Protein AF-A0A9P6KCV8-F1 (afdb_monomer)

Organism: NCBI:txid979761

pLDDT: mean 86.3, std 19.33, range [32.94, 97.75]

Radius of gyration: 17.25 Å; Cα contacts (8 Å, |Δi|>4): 47; chains: 1; bounding box: 31×24×45 Å

Mean predicted aligned error: 9.11 Å

Structure (mmCIF, N/CA/C/O backbone):
data_AF-A0A9P6KCV8-F1
#
_entry.id   AF-A0A9P6KCV8-F1
#
loop_
_atom_site.group_PDB
_atom_site.id
_atom_site.type_symbol
_atom_site.label_atom_id
_atom_site.label_alt_id
_atom_site.label_comp_id
_atom_site.label_asym_id
_atom_site.label_entity_id
_atom_site.label_seq_id
_atom_site.pdbx_PDB_ins_code
_atom_site.Cartn_x
_atom_site.Cartn_y
_atom_site.Cartn_z
_atom_site.occupancy
_atom_site.B_iso_or_equiv
_atom_site.auth_seq_id
_atom_site.auth_comp_id
_atom_site.auth_asym_id
_atom_site.auth_atom_id
_atom_site.pdbx_PDB_model_num
ATOM 1 N N . LEU A 1 1 ? 12.569 2.808 -3.506 1.00 89.75 1 LEU A N 1
ATOM 2 C CA . LEU A 1 1 ? 11.343 2.604 -2.694 1.00 89.75 1 LEU A CA 1
ATOM 3 C C . LEU A 1 1 ? 10.735 1.204 -2.864 1.00 89.75 1 LEU A C 1
ATOM 5 O O . LEU A 1 1 ? 10.807 0.427 -1.924 1.00 89.75 1 LEU A O 1
ATOM 9 N N . ALA A 1 2 ? 10.225 0.809 -4.041 1.00 93.81 2 ALA A N 1
ATOM 10 C CA . ALA A 1 2 ? 9.594 -0.517 -4.225 1.00 93.81 2 ALA A CA 1
ATOM 11 C C . ALA A 1 2 ? 10.538 -1.716 -4.009 1.00 93.81 2 ALA A C 1
ATOM 13 O O . ALA A 1 2 ? 10.116 -2.752 -3.500 1.00 93.81 2 ALA A O 1
ATOM 14 N N . GLY A 1 3 ? 11.824 -1.566 -4.344 1.00 96.75 3 GLY A N 1
ATOM 15 C CA . GLY A 1 3 ? 12.848 -2.563 -4.020 1.00 96.75 3 GLY A CA 1
ATOM 16 C C . GLY A 1 3 ? 13.036 -2.758 -2.511 1.00 96.75 3 GLY A C 1
ATOM 17 O O . GLY A 1 3 ? 13.176 -3.892 -2.067 1.00 96.75 3 GLY A O 1
ATOM 18 N N . ASN A 1 4 ? 12.954 -1.685 -1.715 1.00 95.19 4 ASN A N 1
ATOM 19 C CA . ASN A 1 4 ? 13.037 -1.772 -0.252 1.00 95.19 4 ASN A CA 1
ATOM 20 C C . ASN A 1 4 ? 11.812 -2.509 0.293 1.00 95.19 4 ASN A C 1
ATOM 22 O O . ASN A 1 4 ? 11.972 -3.519 0.962 1.00 95.19 4 ASN A O 1
ATOM 26 N N . ALA A 1 5 ? 10.606 -2.126 -0.144 1.00 94.12 5 ALA A N 1
ATOM 27 C CA . ALA A 1 5 ? 9.378 -2.826 0.232 1.00 94.12 5 ALA A CA 1
ATOM 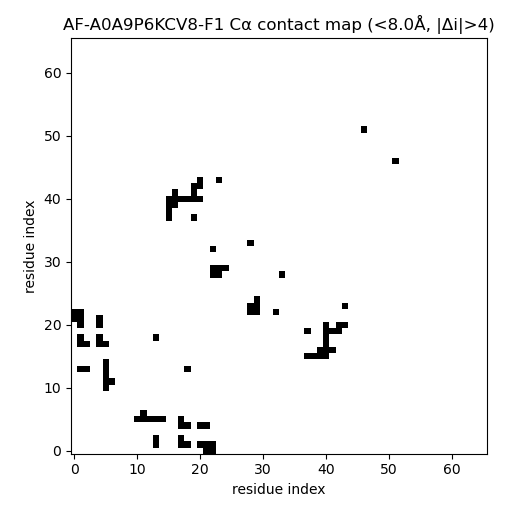28 C C . ALA A 1 5 ? 9.409 -4.326 -0.134 1.00 94.12 5 ALA A C 1
ATOM 30 O O . ALA A 1 5 ? 8.886 -5.155 0.610 1.00 94.12 5 ALA A O 1
ATOM 31 N N . ALA A 1 6 ? 10.031 -4.700 -1.259 1.00 96.38 6 ALA A N 1
ATOM 32 C CA . ALA A 1 6 ? 10.227 -6.103 -1.622 1.00 96.38 6 ALA A CA 1
ATOM 33 C C . ALA A 1 6 ? 11.165 -6.830 -0.647 1.00 96.38 6 ALA A C 1
ATOM 35 O O . ALA A 1 6 ? 10.842 -7.927 -0.186 1.00 96.38 6 ALA A O 1
ATOM 36 N N . ARG A 1 7 ? 12.289 -6.195 -0.296 1.00 96.50 7 ARG A N 1
ATOM 37 C CA . ARG A 1 7 ? 13.261 -6.714 0.674 1.00 96.50 7 ARG A CA 1
ATOM 38 C C . ARG A 1 7 ? 12.654 -6.861 2.069 1.00 96.50 7 ARG A C 1
ATOM 40 O O . ARG A 1 7 ? 12.844 -7.909 2.678 1.00 96.50 7 ARG A O 1
ATOM 47 N N . ASP A 1 8 ? 11.861 -5.891 2.521 1.00 94.00 8 ASP A N 1
ATOM 48 C CA . ASP A 1 8 ? 11.162 -5.925 3.815 1.00 94.00 8 ASP A CA 1
ATOM 49 C C . ASP A 1 8 ? 10.160 -7.086 3.877 1.00 94.00 8 ASP A C 1
ATOM 51 O O . ASP A 1 8 ? 10.026 -7.770 4.889 1.00 94.00 8 ASP A O 1
ATOM 55 N N . ASN A 1 9 ? 9.517 -7.387 2.744 1.00 92.44 9 ASN A N 1
ATOM 56 C CA . ASN A 1 9 ? 8.647 -8.553 2.583 1.00 92.44 9 ASN A CA 1
ATOM 57 C C . ASN A 1 9 ? 9.419 -9.858 2.300 1.00 92.44 9 ASN A C 1
ATOM 59 O O . ASN A 1 9 ? 8.802 -10.861 1.939 1.00 92.44 9 ASN A O 1
ATOM 63 N N . LYS A 1 10 ? 10.751 -9.865 2.456 1.00 95.69 10 LYS A N 1
ATOM 64 C CA . LYS A 1 10 ? 11.647 -11.014 2.231 1.00 95.69 10 LYS A CA 1
ATOM 65 C C . LYS A 1 10 ? 11.520 -11.619 0.825 1.00 95.69 10 LYS A C 1
ATOM 67 O O . LYS A 1 10 ? 11.656 -12.827 0.642 1.00 95.69 10 LYS A O 1
ATOM 72 N N . LYS A 1 11 ? 11.248 -10.788 -0.187 1.00 95.31 11 LYS A N 1
ATOM 73 C CA . LYS A 1 11 ? 11.107 -11.195 -1.593 1.00 95.31 11 LYS A CA 1
ATOM 74 C C . LYS A 1 11 ? 12.199 -10.571 -2.456 1.00 95.31 11 LYS A C 1
ATOM 76 O O . LYS A 1 11 ? 12.487 -9.384 -2.355 1.00 95.31 11 LYS A O 1
ATOM 81 N N . SER A 1 12 ? 12.762 -11.368 -3.365 1.00 94.50 12 SER A N 1
ATOM 82 C CA . SER A 1 12 ? 13.757 -10.907 -4.347 1.00 94.50 12 SER A CA 1
ATOM 83 C C . SER A 1 12 ? 13.131 -10.224 -5.568 1.00 94.50 12 SER A C 1
ATOM 85 O O . SER A 1 12 ? 13.767 -9.387 -6.202 1.00 94.50 12 SER A O 1
ATOM 87 N N . ARG A 1 13 ? 11.873 -10.555 -5.898 1.00 97.62 13 ARG A N 1
ATOM 88 C CA . ARG A 1 13 ? 11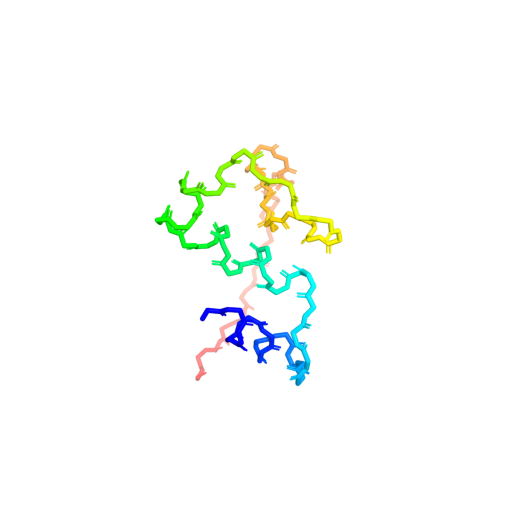.133 -9.987 -7.033 1.00 97.62 13 ARG A CA 1
ATOM 89 C C . ARG A 1 13 ? 10.138 -8.923 -6.573 1.00 97.62 13 ARG A C 1
ATOM 91 O O . ARG A 1 13 ? 9.368 -9.132 -5.634 1.00 97.62 13 ARG A O 1
ATOM 98 N N . ILE A 1 14 ? 10.105 -7.806 -7.294 1.00 97.25 14 ILE A N 1
ATOM 99 C CA . ILE A 1 14 ? 9.096 -6.758 -7.121 1.00 97.25 14 ILE A CA 1
ATOM 100 C C . ILE A 1 14 ? 7.757 -7.251 -7.689 1.00 97.25 14 ILE A C 1
ATOM 102 O O . ILE A 1 14 ? 7.695 -7.717 -8.823 1.00 97.25 14 ILE A O 1
ATOM 106 N N . ILE A 1 15 ? 6.689 -7.155 -6.895 1.00 97.00 15 ILE A N 1
ATOM 107 C CA . ILE A 1 15 ? 5.308 -7.462 -7.300 1.00 97.00 15 ILE A CA 1
ATOM 108 C C . ILE A 1 15 ? 4.438 -6.202 -7.155 1.00 97.00 15 ILE A C 1
ATOM 110 O O . ILE A 1 15 ? 4.860 -5.267 -6.466 1.00 97.00 15 ILE A O 1
ATOM 114 N N . PRO A 1 16 ? 3.214 -6.162 -7.718 1.00 97.62 16 PRO A N 1
ATOM 115 C CA . PRO A 1 16 ? 2.362 -4.970 -7.659 1.00 97.62 16 PRO A CA 1
ATOM 116 C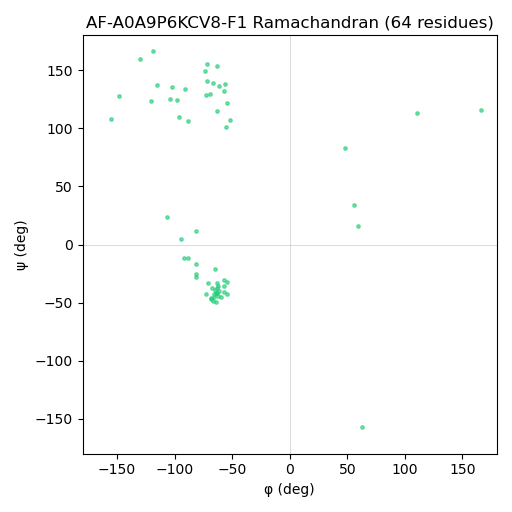 C . PRO A 1 16 ? 2.099 -4.442 -6.240 1.00 97.62 16 PRO A C 1
ATOM 118 O O . PRO A 1 16 ? 2.059 -3.233 -6.023 1.00 97.62 16 PRO A O 1
ATOM 121 N N . ARG A 1 17 ? 2.042 -5.328 -5.236 1.00 97.06 17 ARG A N 1
ATOM 122 C CA . ARG A 1 17 ? 1.960 -4.940 -3.819 1.00 97.06 17 ARG A CA 1
ATOM 123 C C . ARG A 1 17 ? 3.116 -4.044 -3.365 1.00 97.06 17 ARG A C 1
ATOM 125 O O . ARG A 1 17 ? 2.892 -3.096 -2.622 1.00 97.06 17 ARG A O 1
ATOM 132 N N . HIS A 1 18 ? 4.343 -4.322 -3.798 1.00 97.31 18 HIS A N 1
ATOM 133 C CA . HIS A 1 18 ? 5.514 -3.533 -3.405 1.00 97.31 18 HIS A CA 1
ATOM 134 C C . HIS A 1 18 ? 5.503 -2.144 -4.056 1.00 97.31 18 HIS A C 1
ATOM 136 O O . HIS A 1 18 ? 5.942 -1.182 -3.432 1.00 97.31 18 HIS A O 1
ATOM 142 N N . LEU A 1 19 ? 4.966 -2.033 -5.279 1.00 96.38 19 LEU A N 1
ATOM 143 C CA . LEU A 1 19 ? 4.742 -0.744 -5.940 1.00 96.38 19 LEU A CA 1
ATOM 144 C C . LEU A 1 19 ? 3.721 0.086 -5.161 1.00 96.38 19 LEU A C 1
ATOM 146 O O . LEU A 1 19 ? 4.003 1.225 -4.809 1.00 96.38 19 LEU A O 1
ATOM 150 N N . GLN A 1 20 ? 2.578 -0.514 -4.818 1.00 96.56 20 GLN A N 1
ATOM 151 C CA . GLN A 1 20 ? 1.541 0.158 -4.038 1.00 96.56 20 GLN A CA 1
ATOM 152 C C . GLN A 1 20 ? 2.063 0.620 -2.673 1.00 96.56 20 GLN A C 1
ATOM 154 O O . GLN A 1 20 ? 1.822 1.759 -2.291 1.00 96.56 20 GLN A O 1
ATOM 159 N N . LEU A 1 21 ? 2.799 -0.228 -1.946 1.00 96.25 21 LEU A N 1
ATOM 160 C CA . LEU A 1 21 ? 3.388 0.155 -0.661 1.00 96.25 21 LEU A CA 1
ATOM 161 C C . LEU A 1 21 ? 4.390 1.301 -0.823 1.00 96.25 21 LEU A C 1
ATOM 163 O O . LEU A 1 21 ? 4.345 2.247 -0.050 1.00 96.25 21 LEU A O 1
ATOM 167 N N . ALA A 1 22 ? 5.258 1.254 -1.830 1.00 96.25 22 ALA A N 1
ATOM 168 C CA . ALA A 1 22 ? 6.227 2.317 -2.066 1.00 96.25 22 ALA A CA 1
ATOM 169 C C . ALA A 1 22 ? 5.579 3.657 -2.430 1.00 96.25 22 ALA A C 1
ATOM 171 O O . ALA A 1 22 ? 6.019 4.684 -1.937 1.00 96.25 22 ALA A O 1
ATOM 172 N N . ILE A 1 23 ? 4.542 3.640 -3.270 1.00 96.00 23 ILE A N 1
ATOM 173 C CA . ILE A 1 23 ? 3.858 4.853 -3.732 1.00 96.00 23 ILE A CA 1
ATOM 174 C C . ILE A 1 23 ? 3.006 5.456 -2.621 1.00 96.00 23 ILE A C 1
ATOM 176 O O . ILE A 1 23 ? 2.994 6.663 -2.452 1.00 96.00 23 ILE A O 1
ATOM 180 N N . ARG A 1 24 ? 2.283 4.633 -1.854 1.00 95.38 24 ARG A N 1
ATOM 181 C CA . ARG A 1 24 ?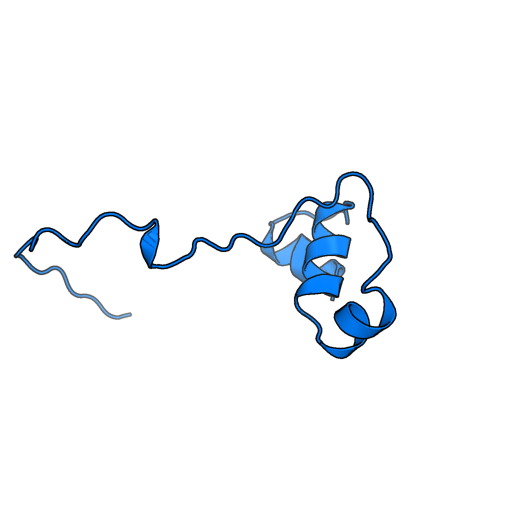 1.354 5.127 -0.828 1.00 95.38 24 ARG A CA 1
ATOM 182 C C . ARG A 1 24 ? 2.034 5.510 0.493 1.00 95.38 24 ARG A C 1
ATOM 184 O O . ARG A 1 24 ? 1.409 6.207 1.280 1.00 95.38 24 ARG A O 1
ATOM 191 N N . ASN A 1 25 ? 3.272 5.067 0.735 1.00 94.44 25 ASN A N 1
ATOM 192 C CA . ASN A 1 25 ? 4.086 5.524 1.874 1.00 94.44 25 ASN A CA 1
ATOM 193 C C . ASN A 1 25 ? 4.918 6.779 1.563 1.00 94.44 25 ASN A C 1
ATOM 195 O O . ASN A 1 25 ? 5.493 7.353 2.480 1.00 94.44 25 ASN A O 1
ATOM 199 N N . ASP A 1 26 ? 5.011 7.184 0.297 1.00 96.62 26 ASP A N 1
ATOM 200 C CA . ASP A 1 26 ? 5.748 8.372 -0.120 1.00 96.62 26 ASP A CA 1
ATOM 201 C C . ASP A 1 26 ? 4.764 9.502 -0.443 1.00 96.62 26 ASP A C 1
ATOM 203 O O . ASP A 1 26 ? 3.831 9.318 -1.225 1.00 96.62 26 ASP A O 1
ATOM 207 N N . GLU A 1 27 ? 4.927 10.659 0.194 1.00 95.56 27 GLU A N 1
ATOM 208 C CA . GLU A 1 27 ? 3.952 11.750 0.105 1.00 95.56 27 GLU A CA 1
ATOM 209 C C . GLU A 1 27 ? 3.861 12.334 -1.313 1.00 95.56 27 GLU A C 1
ATOM 211 O O . GLU A 1 27 ? 2.761 12.555 -1.833 1.00 95.56 27 GLU A O 1
ATOM 216 N N . GLU A 1 28 ? 5.008 12.525 -1.966 1.00 97.75 28 GLU A N 1
ATOM 217 C CA . GLU A 1 28 ? 5.092 13.115 -3.301 1.00 97.75 28 GLU A CA 1
ATOM 218 C C . GLU A 1 28 ? 4.495 12.174 -4.349 1.00 97.75 28 GLU A C 1
ATOM 220 O O . GLU A 1 28 ? 3.648 12.580 -5.152 1.00 97.75 28 GLU A O 1
ATOM 225 N N . LEU A 1 29 ? 4.869 10.892 -4.305 1.00 96.62 29 LEU A N 1
ATOM 226 C CA . LEU A 1 29 ? 4.341 9.880 -5.217 1.00 96.62 29 LEU A CA 1
ATOM 227 C C . LEU A 1 29 ? 2.857 9.604 -4.974 1.00 96.62 29 LEU A C 1
ATOM 229 O O . LEU A 1 29 ? 2.114 9.409 -5.939 1.00 96.62 29 LEU A O 1
ATOM 233 N N . ASN A 1 30 ? 2.398 9.610 -3.721 1.00 96.38 30 ASN A N 1
ATOM 234 C CA . ASN A 1 30 ? 0.985 9.428 -3.404 1.00 96.38 30 ASN A CA 1
ATOM 235 C C . ASN A 1 30 ? 0.134 10.583 -3.945 1.00 96.38 30 ASN A C 1
ATOM 237 O O . ASN A 1 30 ? -0.957 10.341 -4.460 1.00 96.38 30 ASN A O 1
ATOM 241 N N . LYS A 1 31 ? 0.630 11.824 -3.869 1.00 97.12 31 LYS A N 1
ATOM 242 C CA . LYS A 1 31 ? -0.050 12.989 -4.446 1.00 97.12 31 LYS A CA 1
ATOM 243 C C . LYS A 1 31 ? -0.051 12.937 -5.972 1.00 97.12 31 LYS A C 1
ATOM 245 O O . LYS A 1 31 ? -1.099 13.132 -6.585 1.00 97.12 31 LYS A O 1
ATOM 250 N N . LEU A 1 32 ? 1.094 12.627 -6.579 1.00 97.56 32 LEU A N 1
ATOM 251 C CA . LEU A 1 32 ? 1.240 12.527 -8.032 1.00 97.56 32 LEU A CA 1
ATOM 252 C C . LEU A 1 32 ? 0.345 11.431 -8.633 1.00 97.56 32 LEU A C 1
ATOM 254 O O . LEU A 1 32 ? -0.262 11.628 -9.682 1.00 97.56 32 LEU A O 1
ATOM 258 N N . LEU A 1 33 ? 0.237 10.282 -7.959 1.00 96.81 33 LEU A N 1
ATOM 259 C CA . LEU A 1 33 ? -0.505 9.103 -8.418 1.00 96.81 33 LEU A CA 1
ATOM 260 C C . LEU A 1 33 ? -1.822 8.892 -7.653 1.00 96.81 33 LEU A C 1
ATOM 262 O O . LEU A 1 33 ? -2.346 7.776 -7.604 1.00 96.81 33 LEU A O 1
ATOM 266 N N . GLY A 1 34 ? -2.384 9.955 -7.069 1.00 94.25 34 GLY A N 1
ATOM 267 C CA . GLY A 1 34 ? -3.555 9.878 -6.190 1.00 94.25 34 GLY A CA 1
ATOM 268 C C . GLY A 1 34 ? -4.755 9.178 -6.831 1.00 94.25 34 GLY A C 1
ATOM 269 O O . GLY A 1 34 ? -5.364 8.306 -6.210 1.00 94.25 34 GLY A O 1
ATOM 270 N N . HIS A 1 35 ? -5.021 9.489 -8.103 1.00 96.19 35 HIS A N 1
ATOM 271 C CA . HIS A 1 35 ? -6.147 8.963 -8.885 1.00 96.19 35 HIS A CA 1
ATOM 272 C C . HIS A 1 35 ? -5.804 7.731 -9.738 1.00 96.19 35 HIS A C 1
ATOM 274 O O . HIS A 1 35 ? -6.641 7.254 -10.502 1.00 96.19 35 HIS A O 1
ATOM 280 N N . VAL A 1 36 ? -4.585 7.197 -9.624 1.00 97.38 36 VAL A N 1
ATOM 281 C CA . VAL A 1 36 ? -4.165 6.005 -10.368 1.00 97.38 36 VAL A CA 1
ATOM 282 C C . VAL A 1 36 ? -4.468 4.750 -9.551 1.00 97.38 36 VAL A C 1
ATOM 284 O O . VAL A 1 36 ? -4.157 4.658 -8.359 1.00 97.38 36 VAL A O 1
ATOM 287 N N . THR A 1 37 ? -5.055 3.751 -10.210 1.00 96.19 37 THR A N 1
ATOM 288 C CA . THR A 1 37 ? -5.311 2.435 -9.614 1.00 96.19 37 THR A CA 1
ATOM 289 C C . THR A 1 37 ? -4.217 1.458 -10.022 1.00 96.19 37 THR A C 1
ATOM 291 O O . THR A 1 37 ? -3.992 1.227 -11.207 1.00 96.19 37 THR A O 1
ATOM 294 N N . ILE A 1 38 ? -3.562 0.842 -9.038 1.00 95.19 38 ILE A N 1
ATOM 295 C CA . ILE A 1 38 ? -2.566 -0.208 -9.273 1.00 95.19 38 ILE A CA 1
ATOM 296 C C . ILE A 1 38 ? -3.249 -1.565 -9.125 1.00 95.19 38 ILE A C 1
ATOM 298 O O . ILE A 1 38 ? -3.611 -1.979 -8.019 1.00 95.19 38 ILE A O 1
ATOM 302 N N . ALA A 1 39 ? -3.418 -2.273 -10.242 1.00 97.50 39 ALA A N 1
ATOM 303 C CA . ALA A 1 39 ? -3.962 -3.626 -10.237 1.00 97.50 39 ALA A CA 1
ATOM 304 C C . ALA A 1 39 ? -3.122 -4.545 -9.330 1.00 97.50 39 ALA A C 1
ATOM 306 O O . ALA A 1 39 ? -1.895 -4.475 -9.333 1.00 97.50 39 ALA A O 1
ATOM 307 N N . GLN A 1 40 ? -3.779 -5.404 -8.541 1.00 96.75 40 GLN A N 1
ATOM 308 C CA . GLN A 1 40 ? -3.127 -6.325 -7.589 1.00 96.75 40 GLN A CA 1
ATOM 309 C C . GLN A 1 40 ? -2.261 -5.639 -6.501 1.00 96.75 40 GLN A C 1
ATOM 311 O O . GLN A 1 40 ? -1.449 -6.289 -5.841 1.00 96.75 40 GLN A O 1
ATOM 316 N N . GLY A 1 41 ? -2.417 -4.326 -6.285 1.00 94.50 41 GLY A N 1
ATOM 317 C CA . GLY A 1 41 ? -1.647 -3.569 -5.291 1.00 94.50 41 GLY A CA 1
ATOM 318 C C . GLY A 1 41 ? -2.169 -3.672 -3.851 1.00 94.50 41 GLY A C 1
ATOM 319 O O . GLY A 1 41 ? -1.398 -3.552 -2.896 1.00 94.50 41 GLY A O 1
ATOM 320 N N . GLY A 1 42 ? -3.471 -3.906 -3.666 1.00 95.69 42 GLY A N 1
ATOM 321 C CA . GLY A 1 42 ? -4.130 -3.834 -2.354 1.00 95.69 42 GLY A CA 1
ATOM 322 C C . GLY A 1 42 ? -4.072 -2.429 -1.728 1.00 95.69 42 GLY A C 1
ATOM 323 O O . GLY A 1 42 ? -3.891 -1.431 -2.422 1.00 95.69 42 GLY A O 1
ATOM 324 N N . VAL A 1 43 ? -4.192 -2.339 -0.399 1.00 95.12 43 VAL A N 1
ATOM 325 C CA . VAL A 1 43 ? -4.196 -1.065 0.360 1.00 95.12 43 VAL A CA 1
ATOM 326 C C . VAL A 1 43 ? -3.224 -1.081 1.540 1.00 95.12 43 VAL A C 1
ATOM 328 O O . VAL A 1 43 ? -2.822 -2.165 1.968 1.00 95.12 43 VAL A O 1
ATOM 331 N N . LEU A 1 44 ? -2.816 0.079 2.062 1.00 92.56 44 LEU A N 1
ATOM 332 C CA . LEU A 1 44 ? -2.032 0.108 3.301 1.00 92.56 44 LEU A CA 1
ATOM 333 C C . LEU A 1 44 ? -2.852 -0.499 4.454 1.00 92.56 44 LEU A C 1
ATOM 335 O O . LEU A 1 44 ? -4.036 -0.181 4.570 1.00 92.5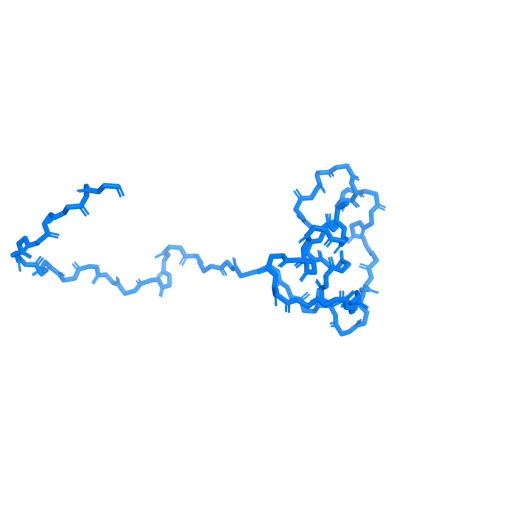6 44 LEU A O 1
ATOM 339 N N . PRO A 1 45 ? -2.258 -1.356 5.303 1.00 93.12 45 PRO A N 1
ATOM 340 C CA . PRO A 1 45 ? -2.919 -1.801 6.522 1.00 93.12 45 PRO A CA 1
ATOM 341 C C . PRO A 1 45 ? -3.156 -0.604 7.447 1.00 93.12 45 PRO A C 1
ATOM 343 O O . PRO A 1 45 ? -2.205 0.011 7.918 1.00 93.12 45 PRO A O 1
ATOM 346 N N . ASN A 1 46 ? -4.419 -0.271 7.686 1.00 93.75 46 ASN A N 1
ATOM 347 C CA . ASN A 1 46 ? -4.824 0.763 8.629 1.00 93.75 46 ASN A CA 1
ATOM 348 C C . ASN A 1 46 ? -6.180 0.381 9.230 1.00 93.75 46 ASN A C 1
ATOM 350 O O . ASN A 1 46 ? -7.115 0.080 8.4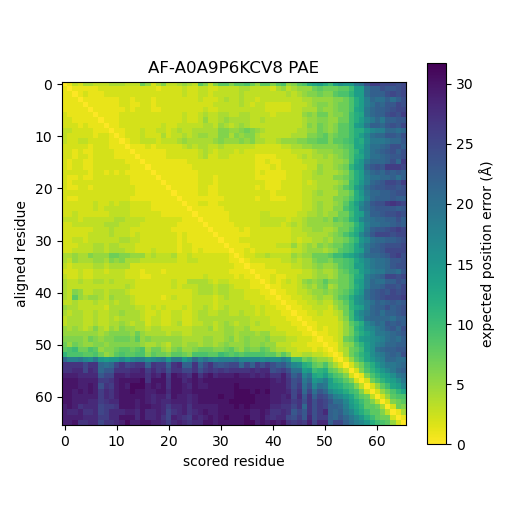87 1.00 93.75 46 ASN A O 1
ATOM 354 N N . ILE A 1 47 ? -6.284 0.381 10.557 1.00 94.56 47 ILE A N 1
ATOM 355 C CA . ILE A 1 47 ? -7.529 0.108 11.284 1.00 94.56 47 ILE A CA 1
ATOM 356 C C . ILE A 1 47 ? -7.828 1.346 12.120 1.00 94.56 47 ILE A C 1
ATOM 358 O O . ILE A 1 47 ? -6.995 1.758 12.917 1.00 94.56 47 ILE A O 1
ATOM 362 N N . HIS A 1 48 ? -9.007 1.938 11.929 1.00 94.56 48 HIS A N 1
ATOM 363 C CA . HIS A 1 48 ? -9.419 3.108 12.700 1.00 94.56 48 HIS A CA 1
ATOM 364 C C . HIS A 1 48 ? -9.632 2.735 14.175 1.00 94.56 48 HIS A C 1
ATOM 366 O O . HIS A 1 48 ? -10.235 1.701 14.465 1.00 94.56 48 HIS A O 1
ATOM 372 N N . ASP A 1 49 ? -9.203 3.591 15.104 1.00 92.8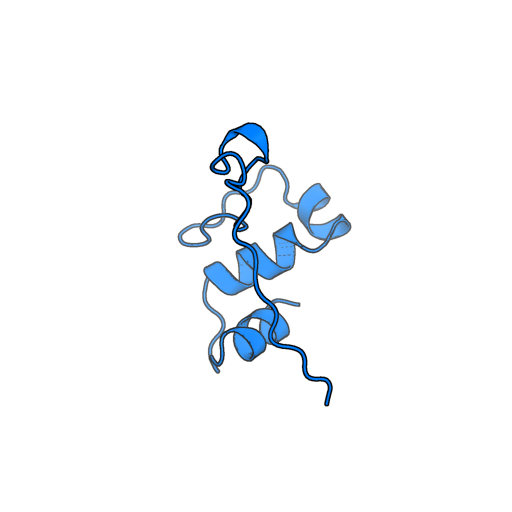8 49 ASP A N 1
ATOM 373 C CA . ASP A 1 49 ? -9.209 3.298 16.546 1.00 92.88 49 ASP A CA 1
ATOM 374 C C . ASP A 1 49 ? -10.594 2.942 17.100 1.00 92.88 49 ASP A C 1
ATOM 376 O O . ASP A 1 49 ? -10.716 2.130 18.015 1.00 92.88 49 ASP A O 1
ATOM 380 N N . SER A 1 50 ? -11.661 3.498 16.519 1.00 94.38 50 SER A N 1
ATOM 381 C CA . SER A 1 50 ? -13.042 3.173 16.907 1.00 94.38 50 SER A CA 1
ATOM 382 C C . SER A 1 50 ? -13.444 1.723 16.623 1.00 94.38 50 SER A C 1
ATOM 384 O O . SER A 1 50 ? -14.411 1.236 17.206 1.00 94.38 50 SER A O 1
ATOM 386 N N . LEU A 1 51 ? -12.734 1.050 15.716 1.00 93.50 51 LEU A N 1
ATOM 387 C CA . LEU A 1 51 ? -12.964 -0.342 15.336 1.00 93.50 51 LEU A CA 1
ATOM 388 C C . LEU A 1 51 ? -12.117 -1.308 16.168 1.00 93.50 51 LEU A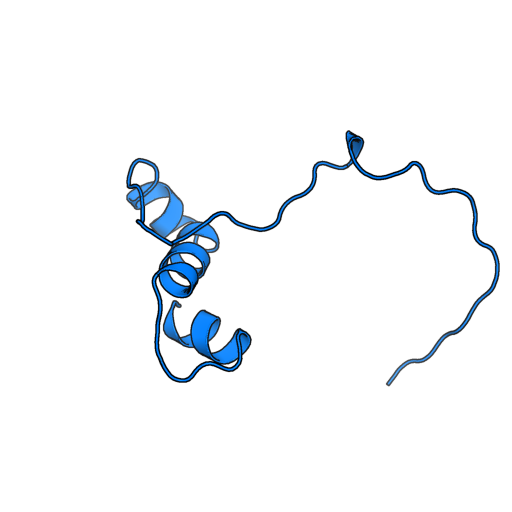 C 1
ATOM 390 O O . LEU A 1 51 ? -12.342 -2.518 16.117 1.00 93.50 51 LEU A O 1
ATOM 394 N N . LEU A 1 52 ? -11.145 -0.798 16.929 1.00 90.94 52 LEU A N 1
ATOM 395 C CA . LEU A 1 52 ? -10.372 -1.627 17.836 1.00 90.94 52 LEU A CA 1
ATOM 396 C C . LEU A 1 52 ? -11.247 -2.039 19.027 1.00 90.94 52 LEU A C 1
ATOM 398 O O . LEU A 1 52 ? -12.025 -1.233 19.550 1.00 90.94 52 LEU A O 1
ATOM 402 N N . PRO A 1 53 ? -11.125 -3.290 19.502 1.00 91.56 53 PRO A N 1
ATOM 403 C CA . PRO A 1 53 ? -11.813 -3.705 20.712 1.00 91.56 53 PRO A CA 1
ATOM 404 C C . PRO A 1 53 ? -11.396 -2.790 21.868 1.00 91.56 53 PRO A C 1
ATOM 406 O O . PRO A 1 53 ? -10.206 -2.547 22.090 1.00 91.56 53 PRO A O 1
ATOM 409 N N . LYS A 1 54 ? -12.376 -2.284 22.628 1.00 80.94 54 LYS A N 1
ATOM 410 C CA . LYS A 1 54 ? -12.106 -1.496 23.838 1.00 80.94 54 LYS A CA 1
ATOM 411 C C . LYS A 1 54 ? -11.195 -2.323 24.746 1.00 80.94 54 LYS A C 1
ATOM 413 O O . LYS A 1 54 ? -11.557 -3.440 25.111 1.00 80.94 54 LYS A O 1
ATOM 418 N N . LYS A 1 55 ? -10.011 -1.796 25.090 1.00 69.50 55 LYS A N 1
ATOM 419 C CA . LYS A 1 55 ? -9.053 -2.475 25.977 1.00 69.50 55 LYS A CA 1
ATOM 420 C C . LYS A 1 55 ? -9.763 -2.903 27.269 1.00 69.50 55 LYS A C 1
ATOM 422 O O . LYS A 1 55 ? -10.036 -2.070 28.129 1.00 69.50 55 LYS A O 1
ATOM 427 N N . ALA A 1 56 ? -10.015 -4.198 27.436 1.00 60.72 56 ALA A N 1
ATOM 428 C CA . ALA A 1 56 ? -10.171 -4.774 28.763 1.00 60.72 56 ALA A CA 1
ATOM 429 C C . ALA A 1 56 ? -8.785 -4.739 29.428 1.00 60.72 56 ALA A C 1
ATOM 431 O O . ALA A 1 56 ? -7.802 -5.155 28.812 1.00 60.72 56 ALA A O 1
ATOM 432 N N . LYS A 1 57 ? -8.681 -4.207 30.654 1.00 51.69 57 LYS A N 1
ATOM 433 C CA . LYS A 1 57 ? -7.439 -4.223 31.444 1.00 51.69 57 LYS A CA 1
ATOM 434 C C . LYS A 1 57 ? -6.947 -5.673 31.582 1.00 51.69 57 LYS A C 1
ATOM 436 O O . LYS A 1 57 ? -7.455 -6.410 32.420 1.00 51.69 57 LYS A O 1
ATOM 441 N N . LYS A 1 58 ? -5.951 -6.082 30.793 1.00 51.22 58 LYS A N 1
ATOM 442 C CA . LYS A 1 58 ? -5.106 -7.237 31.116 1.00 51.22 58 LYS A CA 1
ATOM 443 C C . LYS A 1 58 ? -3.948 -6.723 31.963 1.00 51.22 58 LYS A C 1
ATOM 445 O O . LYS A 1 58 ? -3.092 -5.998 31.465 1.00 51.22 58 LYS A O 1
ATOM 450 N N . GLY A 1 59 ? -3.994 -7.027 33.257 1.00 47.75 59 GLY A N 1
ATOM 451 C CA . GLY A 1 59 ? -2.860 -6.856 34.156 1.00 47.75 59 GLY A CA 1
ATOM 452 C C . GLY A 1 59 ? -1.773 -7.900 33.885 1.00 47.75 59 GLY A C 1
ATOM 453 O O . GLY A 1 59 ? -2.072 -8.988 33.396 1.00 47.75 59 GLY A O 1
ATOM 454 N N . GLY A 1 60 ? -0.537 -7.559 34.254 1.00 36.06 60 GLY A N 1
ATOM 455 C CA . GLY A 1 60 ? 0.572 -8.507 34.405 1.00 36.06 60 GLY A CA 1
ATOM 456 C C . GLY A 1 60 ? 1.675 -8.369 33.358 1.00 36.06 60 GLY A C 1
ATOM 457 O O . GLY A 1 60 ? 1.456 -8.625 32.182 1.00 36.06 60 GLY A O 1
ATOM 458 N N . ALA A 1 61 ? 2.853 -7.958 33.824 1.00 42.28 61 ALA A N 1
ATOM 459 C CA . ALA A 1 61 ? 4.084 -7.688 33.089 1.00 42.28 61 ALA A CA 1
ATOM 460 C C . ALA A 1 61 ? 4.708 -8.901 32.371 1.00 42.28 61 ALA A C 1
ATOM 462 O O . ALA A 1 61 ? 4.634 -10.022 32.865 1.00 42.28 61 ALA A O 1
ATOM 463 N N . ALA A 1 62 ? 5.459 -8.620 31.300 1.00 37.81 62 ALA A N 1
ATOM 464 C CA . ALA A 1 62 ? 6.792 -9.187 31.085 1.00 37.81 62 ALA A CA 1
ATOM 465 C C . ALA A 1 62 ? 7.601 -8.245 30.171 1.00 37.81 62 ALA A C 1
ATOM 467 O O . ALA A 1 62 ? 7.309 -8.074 28.991 1.00 37.81 62 ALA A O 1
ATOM 468 N N . SER A 1 63 ? 8.570 -7.586 30.791 1.00 48.78 63 SER A N 1
ATOM 469 C CA . SER A 1 63 ? 9.650 -6.769 30.241 1.00 48.78 63 SER A CA 1
ATOM 470 C C . SER A 1 63 ? 10.747 -7.610 29.580 1.00 48.78 63 SER A C 1
ATOM 472 O O . SER A 1 63 ? 11.020 -8.698 30.079 1.00 48.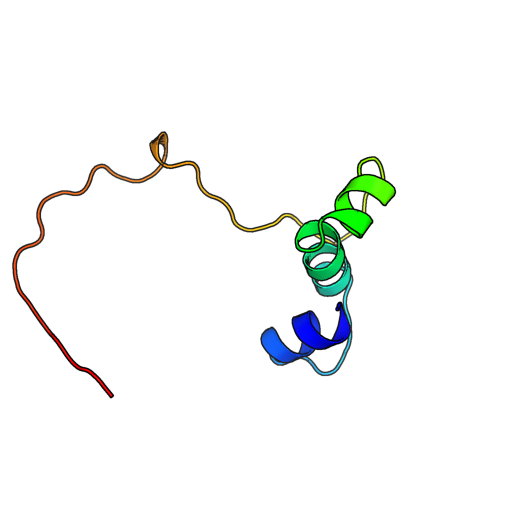78 63 SER A O 1
ATOM 474 N N . GLN A 1 64 ? 11.405 -7.048 28.556 1.00 43.25 64 GLN A N 1
ATOM 475 C CA . GLN A 1 64 ? 12.857 -7.063 28.231 1.00 43.25 64 GLN A CA 1
ATOM 476 C C . GLN A 1 64 ? 12.980 -6.559 26.775 1.00 43.25 64 GLN A C 1
ATOM 478 O O . GLN A 1 64 ? 12.310 -7.099 25.903 1.00 43.25 64 GLN A O 1
ATOM 483 N N . GLU A 1 65 ? 13.605 -5.429 26.424 1.00 32.94 65 GLU A N 1
ATOM 484 C CA . GLU A 1 65 ? 14.999 -4.979 26.626 1.00 32.94 65 GLU A CA 1
ATOM 485 C C . GLU A 1 65 ? 16.053 -6.030 26.238 1.00 32.94 65 GLU A C 1
ATOM 487 O O . GLU A 1 65 ? 16.550 -6.759 27.093 1.00 32.94 65 GLU A O 1
ATOM 492 N N . MET A 1 66 ? 16.368 -6.088 24.936 1.00 38.06 66 MET A N 1
ATOM 493 C CA . MET A 1 66 ? 17.712 -5.928 24.350 1.00 38.06 66 MET A CA 1
ATOM 494 C C . MET A 1 66 ? 17.583 -5.548 22.869 1.00 38.06 66 MET A C 1
ATOM 496 O O . MET A 1 66 ? 16.624 -6.036 22.227 1.00 38.06 66 MET A O 1
#

Sequence (66 aa):
LAGNAARDNKKSRIIPRHLQLAIRNDEELNKLLGHVTIAQGGVLPNIHDSLLPKKAKKGGAASQEM

Solvent-accessible surface area (backbone atoms only — not comparable to full-atom values): 4373 Å² total; per-residue (Å²): 98,32,67,54,46,15,49,76,68,75,37,94,64,77,50,49,40,19,48,40,50,32,33,69,75,31,70,69,50,30,64,76,45,61,92,60,82,64,74,81,18,82,75,82,93,78,78,63,75,88,77,50,78,80,82,70,90,78,82,84,89,85,89,80,93,130

Foldseek 3Di:
DLCVLCVVVVHPDRDLLSVLVVQCVDPVSCVVCVPPDRPPNDHPDDDDPVPDPDDDDDDDDDDDDD

Secondary structure (DSSP, 8-state):
-HHHHHHHTT-SS--HHHHHHHHHTSHHHHHHTTT---TT--------GGGSPP------------

InterPro domains:
  IPR002119 Histone H2A [PR00620] (7-21)
  IPR002119 Histone H2A [PR00620] (35-53)
  IPR002119 Histone H2A [PTHR23430] (1-55)
  IPR002119 Histone H2A [SM00414] (1-58)
  IPR009072 Histone-fold [G3DSA:1.10.20.10] (1-62)
  IPR009072 Histone-fold [SSF47113] (1-59)
  IPR032454 Histone H2A, C-terminal domain [PF16211] (27-59)

Nearest PDB structures (foldseek):
  6jxd-assembly1_C  TM=1.002E+00  e=9.030E-08  Homo sapiens
  3utb-assembly1_C  TM=9.974E-01  e=9.647E-08  Xenopus laevis
  8g8b-assembly1_G  TM=1.004E+00  e=1.101E-07  Xenopus laevis
  1p3l-assembly1_C  TM=9.733E-01  e=7.406E-08  Xenopus laevis
  3x1t-assembly1_C  TM=1.002E+00  e=1.868E-07  Mus musculus